Protein AF-X1MGR1-F1 (afdb_monomer)

Secondary structure (DSSP, 8-state):
---------GGGHHHHHHHHHHHHHHHHHH-TT-SS--EEEE-GGGTHHHHHHHHHHHHHH---EEEE-

Organism: NCBI:txid412755

pLDDT: mean 89.83, std 8.39, range [59.62, 97.25]

InterPro domains:
  IPR000897 Signal recognition particle, SRP54 subunit, GTPase domain [PF00448] (2-68)
  IPR000897 Signal recognition particle, SRP54 subunit, GTPase domain [SM00962] (1-69)
  IPR027417 P-loop containing nucleoside triphosphate hydrolase [G3DSA:3.40.50.300] (1-69)
  IPR027417 P-loop containing nucleoside triphosphate hydrolase [SSF52540] (2-68)

Radius of gyration: 12.27 Å; Cα contacts (8 Å, |Δi|>4): 60; chains: 1; bounding box: 31×25×29 Å

Mean predicted aligned error: 3.79 Å

Solvent-accessible surface area (backbone atoms only — not comparable to full-atom values): 4259 Å² total; per-residue (Å²): 141,86,86,82,88,75,92,82,74,67,94,46,55,67,63,53,41,54,50,51,35,49,51,42,58,54,43,31,74,81,35,82,67,36,66,84,70,35,74,46,79,40,58,64,86,47,56,72,59,43,54,56,49,51,50,55,50,32,76,47,67,54,56,72,44,76,45,74,89

Foldseek 3Di:
DDDDDADDDCPPLPVRLVVLLVVQVVQCVVPVCPPVAAEAEDEPVCPVVRVVVCVSNCVRRNHPYYDYD

Structure (mmCIF, N/CA/C/O backbone):
data_AF-X1MGR1-F1
#
_entry.id   AF-X1MGR1-F1
#
loop_
_atom_site.group_PDB
_atom_site.id
_atom_site.type_symbol
_atom_site.label_atom_id
_atom_site.label_alt_id
_atom_site.label_comp_id
_atom_site.label_asym_id
_atom_site.label_entity_id
_atom_site.label_seq_id
_atom_site.pdbx_PDB_ins_code
_atom_site.Cartn_x
_atom_site.Cartn_y
_atom_site.Cartn_z
_atom_site.occupancy
_atom_site.B_iso_or_equiv
_atom_site.auth_seq_id
_atom_site.auth_comp_id
_atom_site.auth_asym_id
_atom_site.auth_atom_id
_atom_site.pdbx_PDB_model_num
ATOM 1 N N . GLU A 1 1 ? -15.469 -12.568 1.873 1.00 71.12 1 GLU A N 1
ATOM 2 C CA . GLU A 1 1 ? -14.311 -11.656 1.763 1.00 71.12 1 GLU A CA 1
ATOM 3 C C . GLU A 1 1 ? -14.642 -10.551 0.771 1.00 71.12 1 GLU A C 1
ATOM 5 O O . GLU A 1 1 ? -15.485 -10.776 -0.093 1.00 71.12 1 GLU A O 1
ATOM 10 N N . VAL A 1 2 ? -14.058 -9.361 0.926 1.00 91.19 2 VAL A N 1
ATOM 11 C CA . VAL A 1 2 ? -14.297 -8.203 0.048 1.00 91.19 2 VAL A CA 1
ATOM 12 C C . VAL A 1 2 ? -12.963 -7.781 -0.549 1.00 91.19 2 VAL A C 1
ATOM 14 O O . VAL A 1 2 ? -12.002 -7.585 0.189 1.00 91.19 2 VAL A O 1
ATOM 17 N N . ILE A 1 3 ? -12.920 -7.623 -1.870 1.00 93.69 3 ILE A N 1
ATOM 18 C CA . ILE A 1 3 ? -11.769 -7.066 -2.582 1.00 93.69 3 ILE A CA 1
ATOM 19 C C . ILE A 1 3 ? -12.122 -5.632 -2.964 1.00 93.69 3 ILE A C 1
ATOM 21 O O . ILE A 1 3 ? -13.193 -5.382 -3.519 1.00 93.69 3 ILE A O 1
ATOM 25 N N . ILE A 1 4 ? -11.237 -4.693 -2.638 1.00 93.81 4 ILE A N 1
ATOM 26 C CA . ILE A 1 4 ? -11.423 -3.266 -2.907 1.00 93.81 4 ILE A CA 1
ATOM 27 C C . ILE A 1 4 ? -10.385 -2.849 -3.942 1.00 93.81 4 ILE A C 1
ATOM 29 O O . ILE A 1 4 ? -9.191 -2.854 -3.649 1.00 93.81 4 ILE A O 1
ATOM 33 N N . ASP A 1 5 ? -10.845 -2.477 -5.134 1.00 93.62 5 ASP A N 1
ATOM 34 C CA . ASP A 1 5 ? -9.993 -1.836 -6.133 1.00 93.62 5 ASP A CA 1
ATOM 35 C C . ASP A 1 5 ? -9.837 -0.342 -5.814 1.00 93.62 5 ASP A C 1
ATOM 37 O O . ASP A 1 5 ? -10.758 0.304 -5.301 1.00 93.62 5 ASP A O 1
ATOM 41 N N . THR A 1 6 ? -8.657 0.211 -6.083 1.00 91.44 6 THR A N 1
ATOM 42 C CA . THR A 1 6 ? -8.317 1.598 -5.744 1.00 91.44 6 THR A CA 1
ATOM 43 C C . THR A 1 6 ? -7.596 2.278 -6.900 1.00 91.44 6 THR A C 1
ATOM 45 O O . THR A 1 6 ? -7.003 1.635 -7.763 1.00 91.44 6 THR A O 1
ATOM 48 N N . ALA A 1 7 ? -7.617 3.610 -6.928 1.00 84.06 7 ALA A N 1
ATOM 49 C CA . ALA A 1 7 ? -6.825 4.350 -7.900 1.00 84.06 7 ALA A CA 1
ATOM 50 C C . ALA A 1 7 ? -5.314 4.077 -7.716 1.00 84.06 7 ALA A C 1
ATOM 52 O O . ALA A 1 7 ? -4.820 3.967 -6.599 1.00 84.06 7 ALA A O 1
ATOM 53 N N . GLY A 1 8 ? -4.559 4.013 -8.821 1.00 71.94 8 GLY A N 1
ATOM 54 C CA . GLY A 1 8 ? -3.120 3.688 -8.802 1.00 71.94 8 GLY A CA 1
ATOM 55 C C . GLY A 1 8 ? -2.198 4.717 -9.468 1.00 71.94 8 GLY A C 1
ATOM 56 O O . GLY A 1 8 ? -1.001 4.482 -9.613 1.00 71.94 8 GLY A O 1
ATOM 57 N N . ARG A 1 9 ? -2.721 5.860 -9.933 1.00 73.00 9 ARG A N 1
ATOM 58 C CA . ARG A 1 9 ? -1.950 6.797 -10.770 1.00 73.00 9 ARG A CA 1
ATOM 59 C C . ARG A 1 9 ? -1.206 7.847 -9.942 1.00 73.00 9 ARG A C 1
ATOM 61 O O . ARG A 1 9 ? -1.799 8.740 -9.351 1.00 73.00 9 ARG A O 1
ATOM 68 N N . LEU A 1 10 ? 0.124 7.778 -9.989 1.00 65.25 10 LEU A N 1
ATOM 69 C CA . LEU A 1 10 ? 1.056 8.537 -9.146 1.00 65.25 10 LEU A CA 1
ATOM 70 C C . LEU A 1 10 ? 1.207 10.034 -9.485 1.00 65.25 10 LEU A C 1
ATOM 72 O O . LEU A 1 10 ? 1.903 10.755 -8.771 1.00 65.25 10 LEU A O 1
ATOM 76 N N . HIS A 1 11 ? 0.607 10.516 -10.578 1.00 60.38 11 HIS A N 1
ATOM 77 C CA . HIS A 1 11 ? 0.819 11.882 -11.084 1.00 60.38 11 HIS A CA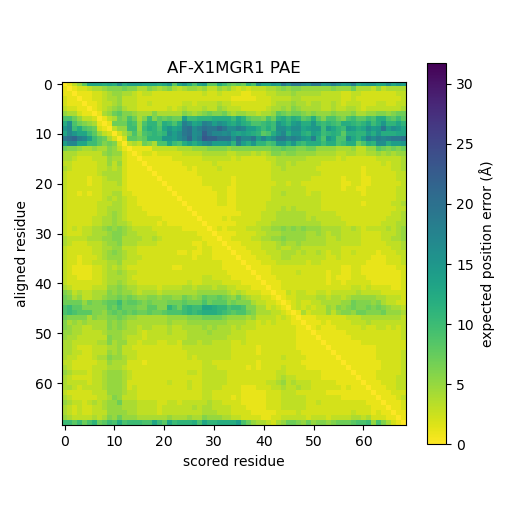 1
ATOM 78 C C . HIS A 1 11 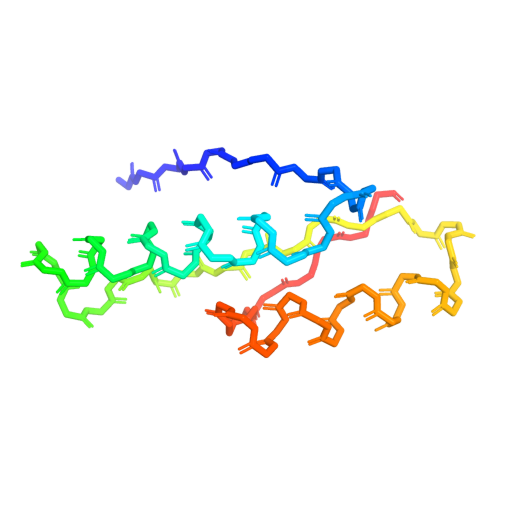? 0.346 12.972 -10.098 1.00 60.38 11 HIS A C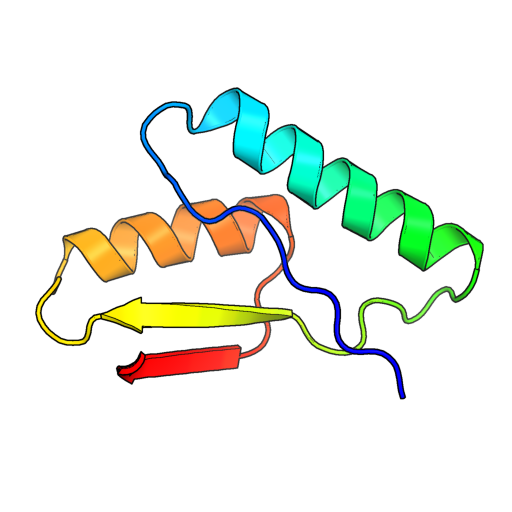 1
ATOM 80 O O . HIS A 1 11 ? 0.754 14.123 -10.212 1.00 60.38 11 HIS A O 1
ATOM 86 N N . THR A 1 12 ? -0.449 12.605 -9.087 1.00 59.62 12 THR A N 1
ATOM 87 C CA . THR A 1 12 ? -0.877 13.464 -7.971 1.00 59.62 12 THR A CA 1
ATOM 88 C C . THR A 1 12 ? -0.685 12.748 -6.627 1.00 59.62 12 THR A C 1
ATOM 90 O O . THR A 1 12 ? -1.638 12.484 -5.895 1.00 59.62 12 THR A O 1
ATOM 93 N N . LYS A 1 13 ? 0.579 12.430 -6.294 1.00 71.75 13 LYS A N 1
ATOM 94 C CA . LYS A 1 13 ? 0.990 11.674 -5.088 1.00 71.75 13 LYS A CA 1
ATOM 95 C C . LYS A 1 13 ? 0.189 12.025 -3.829 1.00 71.75 13 LYS A C 1
ATOM 97 O O . LYS A 1 13 ? -0.316 11.128 -3.172 1.00 71.75 13 LYS A O 1
ATOM 102 N N . PHE A 1 14 ? 0.054 13.310 -3.501 1.00 82.44 14 PHE A N 1
ATOM 103 C CA . PHE A 1 14 ? -0.587 13.738 -2.254 1.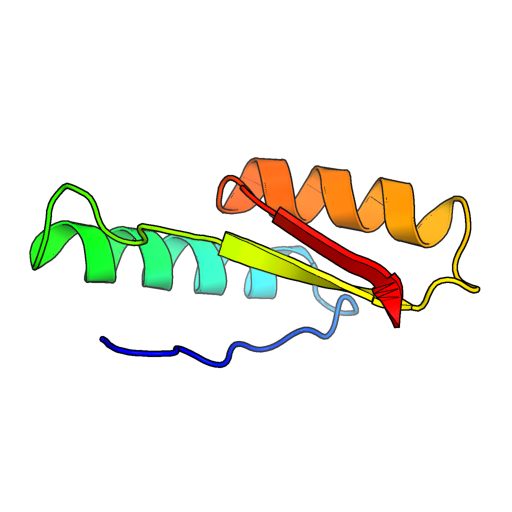00 82.44 14 PHE A CA 1
ATOM 104 C C . PHE A 1 14 ? -2.073 13.354 -2.177 1.00 82.44 14 PHE A C 1
ATOM 106 O O . PHE A 1 14 ? -2.486 12.706 -1.219 1.00 82.44 14 PHE A O 1
ATOM 113 N N . ASN A 1 15 ? -2.859 13.692 -3.204 1.00 87.31 15 ASN A N 1
ATOM 114 C CA . ASN A 1 15 ? -4.304 13.444 -3.205 1.00 87.31 15 ASN A CA 1
ATOM 115 C C . ASN A 1 15 ? -4.616 11.947 -3.156 1.00 87.31 15 ASN A C 1
ATOM 117 O O . ASN A 1 15 ? -5.475 11.526 -2.384 1.00 87.31 15 ASN A O 1
ATOM 121 N N . LEU A 1 16 ? -3.872 11.148 -3.928 1.00 89.12 16 LEU A N 1
ATOM 122 C CA . LEU A 1 16 ? -4.041 9.700 -3.930 1.00 89.12 16 LEU A CA 1
ATOM 123 C C . LEU A 1 16 ? -3.737 9.100 -2.550 1.00 89.12 16 LE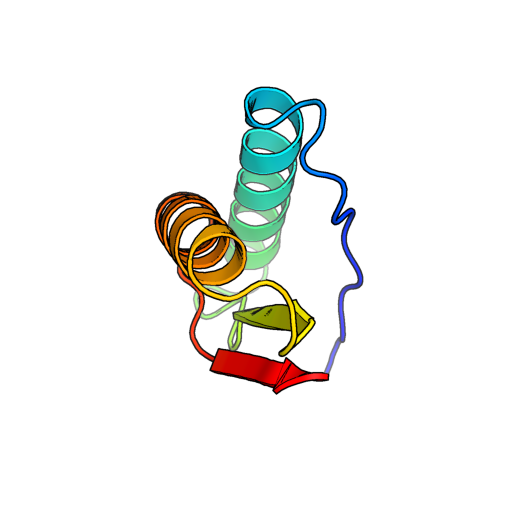U A C 1
ATOM 125 O O . LEU A 1 16 ? -4.518 8.301 -2.042 1.00 89.12 16 LEU A O 1
ATOM 129 N N . MET A 1 17 ? -2.630 9.497 -1.913 1.00 91.12 17 MET A N 1
ATOM 130 C CA . MET A 1 17 ? -2.282 8.956 -0.594 1.00 91.12 17 MET A CA 1
ATOM 131 C C . MET A 1 17 ? -3.338 9.302 0.467 1.00 91.12 17 MET A C 1
ATOM 133 O O . MET A 1 17 ? -3.658 8.456 1.302 1.00 91.12 17 MET A O 1
ATOM 137 N N . GLU A 1 18 ? -3.910 10.508 0.437 1.00 92.50 18 GLU A N 1
ATOM 138 C CA . GLU A 1 18 ? -4.983 10.897 1.364 1.00 92.50 18 GLU A CA 1
ATOM 139 C C . GLU A 1 18 ? -6.285 10.120 1.125 1.00 92.50 18 GLU A C 1
ATOM 141 O O . GLU A 1 18 ? -6.972 9.741 2.081 1.00 92.50 18 GLU A O 1
ATOM 146 N N . GLU A 1 19 ? -6.607 9.812 -0.132 1.00 92.56 19 GLU A N 1
ATOM 147 C CA . GLU A 1 19 ? -7.743 8.956 -0.473 1.00 92.56 19 GLU A CA 1
ATOM 148 C C . GLU A 1 19 ? -7.563 7.536 0.083 1.00 92.56 19 GLU A C 1
ATOM 150 O O . GLU A 1 19 ? -8.443 7.025 0.780 1.00 92.56 19 GLU A O 1
ATOM 155 N N . LEU A 1 20 ? -6.392 6.932 -0.126 1.00 93.56 20 LEU A N 1
ATOM 156 C CA . LEU A 1 20 ? -6.085 5.588 0.368 1.00 93.56 20 LEU A CA 1
ATOM 157 C C . LEU A 1 20 ? -6.099 5.523 1.907 1.00 93.56 20 LEU A C 1
ATOM 159 O O . LEU A 1 20 ? -6.693 4.611 2.493 1.00 93.56 20 LEU A O 1
ATOM 163 N N . LYS A 1 21 ? -5.544 6.538 2.586 1.00 94.94 21 LYS A N 1
ATOM 164 C CA . LYS A 1 21 ? -5.644 6.678 4.051 1.00 94.94 21 LYS A CA 1
ATOM 165 C C . LYS A 1 21 ? -7.094 6.786 4.517 1.00 94.94 21 LYS A C 1
ATOM 167 O O . LYS A 1 21 ? -7.465 6.199 5.538 1.00 94.94 21 LYS A O 1
ATOM 172 N N . LYS A 1 22 ? -7.933 7.532 3.788 1.00 95.75 22 LYS A N 1
ATOM 173 C CA . LYS A 1 22 ? -9.364 7.646 4.093 1.00 95.75 22 LYS A CA 1
ATOM 174 C C . LYS A 1 22 ? -10.053 6.290 3.966 1.00 95.75 22 LYS A C 1
ATOM 176 O O . LYS A 1 22 ? -10.810 5.955 4.875 1.00 95.75 22 LYS A O 1
ATOM 181 N N . ILE A 1 23 ? -9.777 5.524 2.908 1.00 95.12 23 ILE A N 1
ATOM 182 C CA . ILE A 1 23 ? -10.332 4.175 2.716 1.00 95.12 23 ILE A CA 1
ATOM 183 C C . ILE A 1 23 ? -9.956 3.280 3.901 1.00 95.12 23 ILE A C 1
ATOM 185 O O . ILE A 1 23 ? -10.853 2.749 4.556 1.00 95.12 23 ILE A O 1
ATOM 189 N N . LYS A 1 24 ? -8.665 3.212 4.258 1.00 95.00 24 LYS A N 1
ATOM 190 C CA . LYS A 1 24 ? -8.181 2.453 5.426 1.00 95.00 24 LYS A CA 1
ATOM 191 C C . LYS A 1 24 ? -8.915 2.844 6.712 1.00 95.00 24 LYS A C 1
ATOM 193 O O . LYS A 1 24 ? -9.415 1.985 7.430 1.00 95.00 24 LYS A O 1
ATOM 198 N N . ARG A 1 25 ? -9.036 4.148 6.983 1.00 96.62 25 ARG A N 1
ATOM 199 C CA . ARG A 1 25 ? -9.729 4.661 8.175 1.00 96.62 25 ARG A CA 1
ATOM 200 C C . ARG A 1 25 ? -11.219 4.325 8.185 1.00 96.62 25 ARG A C 1
ATOM 202 O O . ARG A 1 25 ? -11.776 4.142 9.258 1.00 96.62 25 ARG A O 1
ATOM 209 N N . VAL A 1 26 ? -11.884 4.319 7.030 1.00 96.69 26 VAL A N 1
ATOM 210 C CA . VAL A 1 26 ? -13.308 3.966 6.946 1.00 96.69 26 VAL A CA 1
ATOM 211 C C . VAL A 1 26 ? -13.495 2.467 7.149 1.00 96.69 26 VAL A C 1
ATOM 213 O O . VAL A 1 26 ? -14.352 2.100 7.944 1.00 96.69 26 VAL A O 1
ATOM 216 N N . ALA A 1 27 ? -12.673 1.625 6.518 1.00 95.25 27 ALA A N 1
ATOM 217 C CA . ALA A 1 27 ? -12.705 0.177 6.722 1.00 95.25 27 ALA A CA 1
ATOM 218 C C . ALA A 1 27 ? -12.523 -0.185 8.208 1.00 95.25 27 ALA A C 1
ATOM 220 O O . ALA A 1 27 ? -13.350 -0.904 8.767 1.00 95.25 27 ALA A O 1
ATOM 221 N N . ALA A 1 28 ? -11.544 0.442 8.870 1.00 95.56 28 ALA A N 1
ATOM 222 C CA . ALA A 1 28 ? -11.248 0.247 10.289 1.00 95.56 28 ALA A CA 1
ATOM 223 C C . ALA A 1 28 ? -12.410 0.593 11.248 1.00 95.56 28 ALA A C 1
ATOM 225 O O . ALA A 1 28 ? -12.411 0.173 12.403 1.00 95.56 28 ALA A O 1
ATOM 226 N N . LYS A 1 29 ? -13.403 1.385 10.805 1.00 97.12 29 LYS A N 1
ATOM 227 C CA . LYS A 1 29 ? -14.601 1.692 11.613 1.00 97.12 29 LYS A CA 1
ATOM 228 C C . LYS A 1 29 ? -15.594 0.537 11.665 1.00 97.12 29 LYS A C 1
ATOM 230 O O . LYS A 1 29 ? -16.367 0.467 12.614 1.00 97.12 29 LYS A O 1
ATOM 235 N N . PHE A 1 30 ? -15.623 -0.296 10.628 1.00 95.31 30 PHE A N 1
ATOM 236 C CA . PHE A 1 30 ? -16.521 -1.448 10.545 1.00 95.31 30 PHE A CA 1
ATOM 237 C C . PHE A 1 30 ? -15.868 -2.706 11.108 1.00 95.31 30 PHE A C 1
ATOM 239 O O . PHE A 1 30 ? -16.557 -3.548 11.673 1.00 95.31 30 PHE A O 1
ATOM 246 N N . ASP A 1 31 ? -14.548 -2.804 10.978 1.00 95.81 31 ASP A N 1
ATOM 247 C CA . ASP A 1 31 ? -13.751 -3.903 11.496 1.00 95.81 31 ASP A CA 1
ATOM 248 C C . ASP A 1 31 ? -12.365 -3.385 11.893 1.00 95.81 31 ASP A C 1
ATOM 250 O O . ASP A 1 31 ? -11.636 -2.853 11.059 1.00 95.81 31 ASP A O 1
ATOM 254 N N . ALA A 1 32 ? -11.990 -3.549 13.161 1.00 95.50 32 ALA A N 1
ATOM 255 C CA . ALA A 1 32 ? -10.726 -3.051 13.693 1.00 95.50 32 ALA A CA 1
ATOM 256 C C . ALA A 1 32 ? -9.488 -3.719 13.066 1.00 95.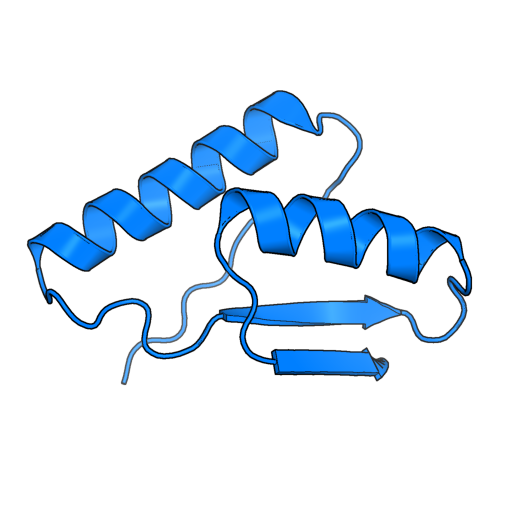50 32 ALA A C 1
ATOM 258 O O . ALA A 1 32 ? -8.404 -3.133 13.118 1.00 95.50 32 ALA A O 1
ATOM 259 N N . THR A 1 33 ? -9.630 -4.912 12.476 1.00 94.44 33 THR A N 1
ATOM 260 C CA . THR A 1 33 ? -8.538 -5.597 11.767 1.00 94.44 33 THR A CA 1
ATOM 261 C C . THR A 1 33 ? -8.499 -5.282 10.273 1.00 94.4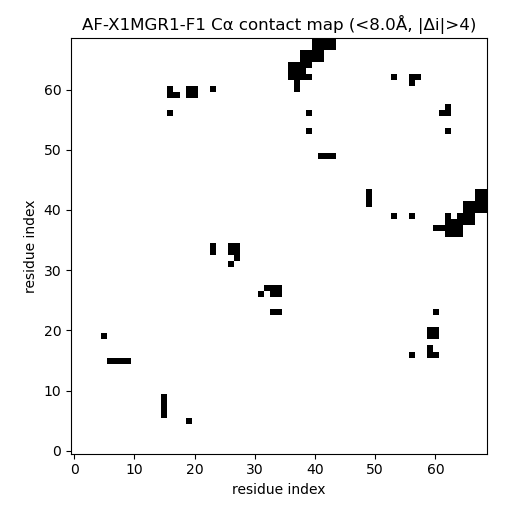4 33 THR A C 1
ATOM 263 O O . THR A 1 33 ? -7.565 -5.700 9.591 1.00 94.44 33 THR A O 1
ATOM 266 N N . ALA A 1 34 ? -9.458 -4.510 9.752 1.00 94.50 34 ALA A N 1
ATOM 267 C CA . ALA A 1 34 ? -9.487 -4.125 8.350 1.00 94.50 34 ALA A CA 1
ATOM 268 C C . ALA A 1 34 ? -8.589 -2.901 8.039 1.00 94.50 34 ALA A C 1
ATOM 270 O O . ALA A 1 34 ? -8.551 -1.934 8.807 1.00 94.50 34 ALA A O 1
ATOM 271 N N . PRO A 1 35 ? -7.934 -2.865 6.859 1.00 96.06 35 PRO A N 1
ATOM 272 C CA . PRO A 1 35 ? -7.831 -3.952 5.885 1.00 96.06 35 PRO A CA 1
ATOM 273 C C . PRO A 1 35 ? -6.901 -5.074 6.380 1.00 96.06 35 PRO A C 1
ATOM 275 O O . PRO A 1 35 ? -5.807 -4.795 6.864 1.00 96.06 35 PRO A O 1
ATOM 278 N N . HIS A 1 36 ? -7.334 -6.329 6.212 1.00 95.75 36 HIS A N 1
ATOM 279 C CA . HIS A 1 36 ? -6.563 -7.520 6.597 1.00 95.75 36 HIS A CA 1
ATOM 280 C C . HIS A 1 36 ? -5.291 -7.686 5.760 1.00 95.75 36 HIS A C 1
ATOM 282 O O . HIS A 1 36 ? -4.256 -8.105 6.270 1.00 95.75 36 HIS A O 1
ATOM 288 N N . GLU A 1 37 ? -5.369 -7.313 4.482 1.00 95.69 37 GLU A N 1
ATOM 289 C CA . GLU A 1 37 ? -4.247 -7.296 3.554 1.00 95.69 37 GLU A CA 1
ATOM 290 C C . GLU A 1 37 ? -4.285 -6.032 2.696 1.00 95.69 37 GLU A C 1
ATOM 292 O O . GLU A 1 37 ? -5.350 -5.522 2.336 1.00 95.69 37 GLU A O 1
ATOM 297 N N . VAL A 1 38 ? -3.099 -5.535 2.354 1.00 96.06 38 VAL A N 1
ATOM 298 C CA . VAL A 1 38 ? -2.894 -4.429 1.423 1.00 96.06 38 VAL A CA 1
ATOM 299 C C . VAL A 1 38 ? -1.841 -4.878 0.420 1.00 96.06 38 VAL A C 1
ATOM 301 O O . VAL A 1 38 ? -0.648 -4.904 0.730 1.00 96.06 38 VAL A O 1
ATOM 304 N N . ILE A 1 39 ? -2.288 -5.247 -0.779 1.00 96.06 39 ILE A N 1
ATOM 305 C CA . ILE A 1 39 ? -1.419 -5.734 -1.851 1.00 96.06 39 ILE A CA 1
ATOM 306 C C . ILE A 1 39 ? -1.087 -4.577 -2.789 1.00 96.06 39 ILE A C 1
ATOM 308 O O . ILE A 1 39 ? -1.979 -3.965 -3.377 1.00 96.06 39 ILE A O 1
ATOM 312 N N . LEU A 1 40 ? 0.205 -4.289 -2.946 1.00 94.12 40 LEU A N 1
ATOM 313 C CA . LEU A 1 40 ? 0.692 -3.341 -3.939 1.00 94.12 40 LEU A CA 1
ATOM 314 C C . LEU A 1 40 ? 1.072 -4.081 -5.224 1.00 94.12 40 LEU A C 1
ATOM 316 O O . LEU A 1 40 ? 1.968 -4.924 -5.222 1.00 94.12 40 LEU A O 1
ATOM 320 N N . VAL A 1 41 ? 0.412 -3.727 -6.323 1.00 92.62 41 VAL A N 1
ATOM 321 C CA . VAL A 1 41 ? 0.721 -4.245 -7.659 1.00 92.62 41 VAL A CA 1
ATOM 322 C C . VAL A 1 41 ? 1.736 -3.320 -8.330 1.00 92.62 41 VAL A C 1
ATOM 324 O O . VAL A 1 41 ? 1.477 -2.125 -8.479 1.00 92.62 41 VAL A O 1
ATOM 327 N N . LEU A 1 42 ? 2.886 -3.865 -8.725 1.00 90.19 42 LEU A N 1
ATOM 328 C CA . LEU A 1 42 ? 3.952 -3.144 -9.424 1.00 90.19 42 LEU A CA 1
ATOM 329 C C . LEU A 1 42 ? 4.343 -3.875 -10.707 1.00 90.19 42 LEU A C 1
ATOM 331 O O . LEU A 1 42 ? 4.350 -5.100 -10.758 1.00 90.19 42 LEU A O 1
ATOM 335 N N . ASP A 1 43 ? 4.731 -3.107 -11.717 1.00 89.56 43 ASP A N 1
ATOM 336 C CA . ASP A 1 43 ? 5.350 -3.630 -12.935 1.00 89.56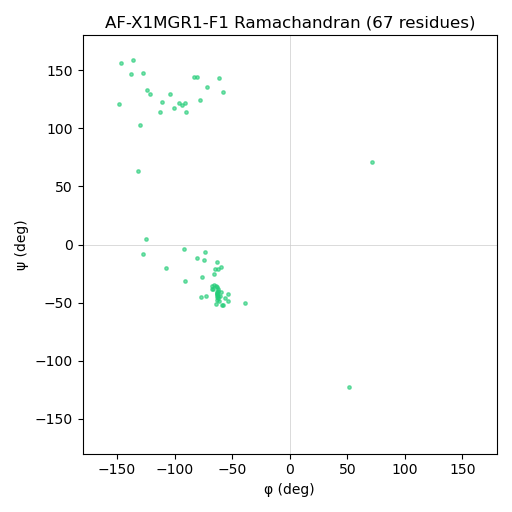 43 ASP A CA 1
ATOM 337 C C . ASP A 1 43 ? 6.826 -3.967 -12.653 1.00 89.56 43 ASP A C 1
ATOM 339 O O . ASP A 1 43 ? 7.601 -3.111 -12.193 1.00 89.56 43 ASP A O 1
ATOM 343 N N . ALA A 1 44 ? 7.214 -5.217 -12.923 1.00 89.69 44 ALA A N 1
ATOM 344 C CA . ALA A 1 44 ? 8.545 -5.755 -12.651 1.00 89.69 44 ALA A CA 1
ATOM 345 C C . ALA A 1 44 ? 9.669 -5.038 -13.423 1.00 89.69 44 ALA A C 1
ATOM 347 O O . ALA A 1 44 ? 10.831 -5.063 -13.006 1.00 89.69 44 ALA A O 1
ATOM 348 N N . THR A 1 45 ? 9.342 -4.347 -14.516 1.00 91.25 45 THR A N 1
ATOM 349 C CA . THR A 1 45 ? 10.306 -3.612 -15.349 1.00 91.25 45 THR A CA 1
ATOM 350 C C . THR A 1 45 ? 10.673 -2.237 -14.781 1.00 91.25 45 THR A C 1
ATOM 352 O O . THR A 1 45 ? 11.648 -1.623 -15.217 1.00 91.25 45 THR A O 1
ATOM 355 N N . THR A 1 46 ? 9.945 -1.747 -13.769 1.00 84.12 46 THR A N 1
ATOM 356 C CA . THR A 1 46 ? 10.116 -0.382 -13.230 1.00 84.12 46 THR A CA 1
ATOM 357 C C . THR A 1 46 ? 11.373 -0.187 -12.374 1.00 84.12 46 THR A C 1
ATOM 359 O O . THR A 1 46 ? 11.755 0.957 -12.095 1.00 84.12 46 THR A O 1
ATOM 362 N N . GLY A 1 47 ? 12.038 -1.270 -11.956 1.00 87.25 47 GLY A N 1
ATOM 363 C CA . GLY A 1 47 ? 13.290 -1.232 -11.197 1.00 87.25 47 GLY A CA 1
ATOM 364 C C . GLY A 1 47 ? 13.218 -0.327 -9.957 1.00 87.25 47 GLY A C 1
ATOM 365 O O . GLY A 1 47 ? 12.365 -0.493 -9.086 1.00 87.25 47 GLY A O 1
ATOM 366 N N . GLN A 1 48 ? 14.108 0.669 -9.873 1.00 88.19 48 GLN A N 1
ATOM 367 C CA . GLN A 1 48 ? 14.180 1.596 -8.730 1.00 88.19 48 GLN A CA 1
ATOM 368 C C . GLN A 1 48 ? 12.948 2.504 -8.586 1.00 88.19 48 GLN A C 1
ATOM 370 O O . GLN A 1 48 ? 12.625 2.928 -7.474 1.00 88.19 48 GLN A O 1
ATOM 375 N N . ASN A 1 49 ? 12.218 2.769 -9.674 1.00 85.62 49 ASN A N 1
ATOM 376 C CA . ASN A 1 49 ? 10.982 3.547 -9.595 1.00 85.62 49 ASN A CA 1
ATOM 377 C C . ASN A 1 49 ? 9.900 2.783 -8.822 1.00 85.62 49 ASN A C 1
ATOM 379 O O . ASN A 1 49 ? 9.196 3.387 -8.011 1.00 85.62 49 ASN A O 1
ATOM 383 N N . GLY A 1 50 ? 9.819 1.461 -9.011 1.00 88.69 50 GLY A N 1
ATOM 384 C CA . GLY A 1 50 ? 8.926 0.589 -8.249 1.00 88.69 50 GLY A CA 1
ATOM 385 C C . GLY A 1 50 ? 9.253 0.596 -6.756 1.00 88.69 50 GLY A C 1
ATOM 386 O O . GLY A 1 50 ? 8.353 0.714 -5.928 1.00 88.69 50 GLY A O 1
ATOM 387 N N . LEU A 1 51 ? 10.542 0.596 -6.395 1.00 90.19 51 LEU A N 1
ATOM 388 C CA . LEU A 1 51 ? 10.968 0.685 -4.992 1.00 90.19 51 LEU A CA 1
ATOM 389 C C . LEU A 1 51 ? 10.543 2.007 -4.334 1.00 90.19 51 LEU A C 1
ATOM 391 O O . LEU A 1 51 ? 10.063 2.014 -3.199 1.00 90.19 51 LEU A O 1
ATOM 395 N N . ALA A 1 52 ? 10.701 3.131 -5.037 1.00 89.12 52 ALA A N 1
ATOM 396 C CA . ALA A 1 52 ? 10.256 4.427 -4.533 1.00 89.12 52 ALA A CA 1
ATOM 397 C C . ALA A 1 52 ? 8.730 4.464 -4.345 1.00 89.12 52 ALA A C 1
ATOM 399 O O . ALA A 1 52 ? 8.251 4.969 -3.331 1.00 89.12 52 ALA A O 1
ATOM 400 N N . GLN A 1 53 ? 7.966 3.896 -5.284 1.00 87.56 53 GLN A N 1
ATOM 401 C CA . GLN A 1 53 ? 6.514 3.762 -5.146 1.00 87.56 53 GLN A CA 1
ATOM 402 C C . GLN A 1 53 ? 6.145 2.899 -3.938 1.00 87.56 53 GLN A C 1
ATOM 404 O O . GLN A 1 53 ? 5.357 3.343 -3.105 1.00 87.56 53 GLN A O 1
ATOM 409 N N . ALA A 1 54 ? 6.771 1.730 -3.787 1.00 91.12 54 ALA A N 1
ATOM 410 C CA . ALA A 1 54 ? 6.533 0.838 -2.658 1.00 91.12 54 ALA A CA 1
ATOM 411 C C . ALA A 1 54 ? 6.702 1.549 -1.313 1.00 91.12 54 ALA A C 1
ATOM 413 O O . ALA A 1 54 ? 5.846 1.405 -0.442 1.00 91.12 54 ALA A O 1
ATOM 414 N N . ARG A 1 55 ? 7.741 2.381 -1.164 1.00 91.25 55 ARG A N 1
ATOM 415 C CA . ARG A 1 55 ? 7.945 3.193 0.047 1.00 91.25 55 ARG A CA 1
ATOM 416 C C . ARG A 1 55 ? 6.771 4.134 0.316 1.00 91.25 55 ARG A C 1
ATOM 418 O O . ARG A 1 55 ? 6.194 4.068 1.397 1.00 91.25 55 ARG A O 1
ATOM 425 N N . TYR A 1 56 ? 6.360 4.934 -0.669 1.00 89.75 56 TYR A N 1
ATOM 426 C CA . TYR A 1 56 ? 5.257 5.887 -0.492 1.00 89.75 56 TYR A CA 1
ATOM 427 C C . TYR A 1 56 ? 3.927 5.210 -0.135 1.00 89.75 56 TYR A C 1
ATOM 429 O O . TYR A 1 56 ? 3.233 5.658 0.778 1.00 89.75 56 TYR A O 1
ATOM 437 N N . PHE A 1 57 ? 3.573 4.118 -0.819 1.00 91.69 57 PHE A N 1
ATOM 438 C CA . PHE A 1 57 ? 2.342 3.382 -0.516 1.00 91.69 57 PHE A CA 1
ATOM 439 C C . PHE A 1 57 ? 2.409 2.702 0.855 1.00 91.69 57 PHE A C 1
ATOM 441 O O . PHE A 1 57 ? 1.428 2.714 1.600 1.00 91.69 57 PHE A O 1
ATOM 448 N N . THR A 1 58 ? 3.571 2.158 1.223 1.00 93.81 58 THR A N 1
ATOM 449 C CA . THR A 1 58 ? 3.770 1.543 2.542 1.00 93.81 58 THR A CA 1
ATOM 450 C C . THR A 1 58 ? 3.596 2.568 3.656 1.00 93.81 58 THR A C 1
ATOM 452 O O . THR A 1 58 ? 2.878 2.301 4.614 1.00 93.81 58 THR A O 1
ATOM 455 N N . GLU A 1 59 ? 4.171 3.761 3.507 1.00 92.31 59 GLU A N 1
ATOM 456 C CA . GLU A 1 59 ? 4.003 4.858 4.466 1.00 92.31 59 GLU A CA 1
ATOM 457 C C . GLU A 1 59 ? 2.544 5.328 4.574 1.00 92.31 59 GLU A C 1
ATOM 459 O O . GLU A 1 59 ? 2.080 5.673 5.661 1.00 92.31 59 GLU A O 1
ATOM 464 N N . ALA A 1 60 ? 1.796 5.333 3.466 1.00 90.62 60 ALA A N 1
ATOM 465 C CA . ALA A 1 60 ? 0.417 5.810 3.461 1.00 90.62 60 ALA A CA 1
ATOM 466 C C . ALA A 1 60 ? -0.582 4.803 4.047 1.00 90.62 60 ALA A C 1
ATOM 468 O O . ALA A 1 60 ? -1.455 5.194 4.823 1.00 90.62 60 ALA A O 1
ATOM 469 N N . VAL A 1 61 ? -0.486 3.524 3.675 1.00 93.44 61 VAL A N 1
ATOM 470 C CA . VAL A 1 61 ? -1.512 2.521 4.015 1.00 93.44 61 VAL A CA 1
ATOM 471 C C . VAL A 1 61 ? -0.990 1.256 4.683 1.00 93.44 61 VAL A C 1
ATOM 473 O O . VAL A 1 61 ? -1.800 0.512 5.236 1.00 93.44 61 VAL A O 1
ATOM 476 N N . GLY A 1 62 ? 0.324 1.052 4.765 1.00 95.00 62 GLY A N 1
ATOM 477 C CA . GLY A 1 62 ? 0.918 -0.148 5.355 1.00 95.00 62 GLY A CA 1
ATOM 478 C C . GLY A 1 62 ? 0.716 -1.365 4.460 1.00 95.00 62 GLY A C 1
ATOM 479 O O . GLY A 1 62 ? -0.079 -2.239 4.782 1.00 95.00 62 GLY A O 1
ATOM 480 N N . VAL A 1 63 ? 1.417 -1.387 3.326 1.00 96.06 63 VAL A N 1
ATOM 481 C CA . VAL A 1 63 ? 1.431 -2.514 2.384 1.00 96.06 63 VAL A CA 1
ATOM 482 C C . VAL A 1 63 ? 1.912 -3.780 3.099 1.00 96.06 63 VAL A C 1
ATOM 484 O O . VAL A 1 63 ? 2.937 -3.751 3.779 1.00 96.06 63 VAL A O 1
ATOM 487 N N . THR A 1 64 ? 1.180 -4.882 2.936 1.00 97.25 64 THR A N 1
ATOM 488 C CA . THR A 1 64 ? 1.487 -6.189 3.545 1.00 97.25 64 THR A CA 1
ATOM 489 C C . THR A 1 64 ? 1.999 -7.207 2.530 1.00 97.25 64 THR A C 1
ATOM 491 O O . THR A 1 64 ? 2.655 -8.171 2.913 1.00 97.25 64 THR A O 1
ATOM 494 N N . GLY A 1 65 ? 1.733 -6.990 1.240 1.00 95.88 65 GLY A N 1
ATOM 495 C CA . GLY A 1 65 ? 2.168 -7.867 0.159 1.00 95.88 65 GLY A CA 1
ATOM 496 C C . GLY A 1 65 ? 2.476 -7.094 -1.117 1.00 95.88 65 GLY A C 1
ATOM 497 O O . GLY A 1 65 ? 1.964 -5.997 -1.343 1.00 95.88 65 GLY A O 1
ATOM 498 N N . ILE A 1 66 ? 3.321 -7.676 -1.964 1.00 93.94 66 ILE A N 1
ATOM 499 C CA . ILE A 1 66 ? 3.663 -7.125 -3.277 1.00 93.94 66 ILE A CA 1
ATOM 500 C C . ILE A 1 66 ? 3.353 -8.178 -4.331 1.00 93.94 66 ILE A C 1
ATOM 502 O O . ILE A 1 66 ? 3.750 -9.335 -4.194 1.00 93.94 66 ILE A O 1
ATOM 506 N N . PHE A 1 67 ? 2.685 -7.752 -5.395 1.00 94.62 67 PHE A N 1
ATOM 507 C CA . PHE A 1 67 ? 2.529 -8.530 -6.613 1.00 94.62 67 PHE A CA 1
ATOM 508 C C . PHE A 1 67 ? 3.341 -7.865 -7.725 1.00 94.62 67 PHE A C 1
ATOM 510 O O . PHE A 1 67 ? 3.142 -6.683 -8.011 1.00 94.62 67 PHE A O 1
ATOM 517 N N . LEU A 1 68 ? 4.267 -8.614 -8.325 1.00 92.06 68 LEU A N 1
ATOM 518 C CA . LEU A 1 68 ? 5.059 -8.160 -9.465 1.00 92.06 68 LEU A CA 1
ATOM 519 C C . LEU A 1 68 ? 4.467 -8.758 -10.741 1.00 92.06 68 LEU A C 1
ATOM 521 O O . LEU A 1 68 ? 4.422 -9.982 -10.872 1.00 92.06 68 LEU A O 1
ATOM 525 N N . ALA A 1 69 ? 3.997 -7.884 -11.630 1.00 84.31 69 ALA A N 1
ATOM 526 C CA . ALA A 1 69 ? 3.453 -8.225 -12.942 1.00 84.31 69 ALA A CA 1
ATOM 527 C C . ALA A 1 69 ? 4.502 -8.046 -14.045 1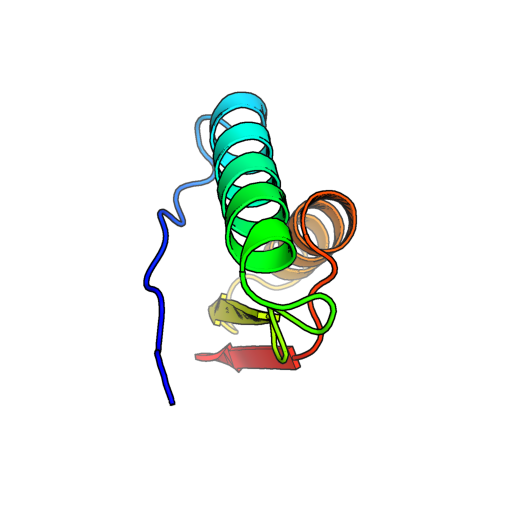.00 84.31 69 ALA A C 1
ATOM 529 O O . ALA A 1 69 ? 5.323 -7.104 -13.925 1.00 84.31 69 ALA A O 1
#

Nearest PDB structures (foldseek):
  5gad-assembly1_l  TM=9.214E-01  e=1.650E-05  Escherichia coli
  6fqd-assembly1_A  TM=9.418E-01  e=2.309E-05  Escherichia coli K-12
  2q9a-assembly2_B  TM=9.096E-01  e=3.695E-05  Thermus aquaticus
  2q9a-assembly1_A  TM=9.073E-01  e=7.737E-05  Thermus aquaticus
  2q9b-assembly2_B  TM=9.102E-01  e=8.849E-05  Thermus aquaticus

Sequence (69 aa):
EVIIDTAGRLHTKFNLMEELKKIKRVAAKFDATAPHEVILVLDATTGQNGLAQARYFTEAVGVTGIFLA